Protein AF-A0A2R7Y9V5-F1 (afdb_monomer_lite)

Foldseek 3Di:
DDPVVVVVVVVVVVVVVLVVVVVVLVVVLVVLLVVLVVLQVVLVVCVVVVNPVSSVVSNVSSVVSCCCSPPVVVVVNVVD

Sequence (80 aa):
MTAGEVGDVGHAIASAIKDVVMSVIDFLVPIVNTVAISLILIGLLLIALRQEFYGIRLILGGGVSLIILHLVLPVVLSFL

Structure (mmCIF, N/CA/C/O backbone):
data_AF-A0A2R7Y9V5-F1
#
_entry.id   AF-A0A2R7Y9V5-F1
#
loop_
_atom_site.group_PDB
_atom_site.id
_atom_site.type_symbol
_atom_site.label_atom_id
_atom_site.label_alt_id
_atom_site.label_comp_id
_atom_site.label_asym_id
_atom_site.label_entity_id
_atom_site.label_seq_id
_atom_site.pdbx_PDB_ins_code
_atom_site.Cartn_x
_atom_site.Cartn_y
_atom_site.Cartn_z
_atom_site.occupancy
_atom_site.B_iso_or_equiv
_atom_site.auth_seq_id
_atom_site.auth_comp_id
_atom_site.auth_asym_id
_atom_site.auth_atom_id
_atom_site.pdbx_PDB_model_num
ATOM 1 N N . MET A 1 1 ? 28.625 6.260 -34.150 1.00 52.75 1 MET A N 1
ATOM 2 C CA . MET A 1 1 ? 27.497 6.218 -33.208 1.00 52.75 1 MET A CA 1
ATOM 3 C C . MET A 1 1 ? 26.595 7.391 -33.536 1.00 52.75 1 MET A C 1
ATOM 5 O O . MET A 1 1 ? 26.954 8.530 -33.254 1.00 52.75 1 MET A O 1
ATOM 9 N N . THR A 1 2 ? 25.539 7.143 -34.302 1.00 57.56 2 THR A N 1
ATOM 10 C CA . THR A 1 2 ? 24.615 8.206 -34.730 1.00 57.56 2 THR A CA 1
ATOM 11 C C . THR A 1 2 ? 23.642 8.518 -33.593 1.00 57.56 2 THR A C 1
ATOM 13 O O . THR A 1 2 ? 23.365 7.657 -32.761 1.00 57.56 2 THR A O 1
ATOM 16 N N . ALA A 1 3 ? 23.118 9.744 -33.533 1.00 62.34 3 ALA A N 1
ATOM 17 C CA . ALA A 1 3 ? 22.200 10.174 -32.471 1.00 62.34 3 ALA A CA 1
ATOM 18 C C . ALA A 1 3 ? 20.961 9.257 -32.308 1.00 62.34 3 ALA A C 1
ATOM 20 O O . ALA A 1 3 ? 20.393 9.195 -31.221 1.00 62.34 3 ALA A O 1
ATOM 21 N N . GLY A 1 4 ? 20.584 8.508 -33.354 1.00 62.81 4 GLY A N 1
ATOM 22 C CA . GLY A 1 4 ? 19.509 7.512 -33.314 1.00 62.81 4 GLY A CA 1
ATOM 23 C C . GLY A 1 4 ? 19.824 6.277 -32.461 1.00 62.81 4 GLY A C 1
ATOM 24 O O . GLY A 1 4 ? 18.955 5.824 -31.729 1.00 62.81 4 GLY A O 1
ATOM 25 N N . GLU A 1 5 ? 21.068 5.782 -32.467 1.00 62.62 5 GLU A N 1
ATOM 26 C CA . GLU A 1 5 ? 21.474 4.613 -31.662 1.00 62.62 5 GLU A CA 1
ATOM 27 C C . GLU A 1 5 ? 21.488 4.939 -30.160 1.00 62.62 5 GLU A C 1
ATOM 29 O O . GLU A 1 5 ? 21.131 4.107 -29.333 1.00 62.62 5 GLU A O 1
ATOM 34 N N . VAL A 1 6 ? 21.853 6.174 -29.792 1.00 64.75 6 VAL A N 1
ATOM 35 C CA . VAL A 1 6 ? 21.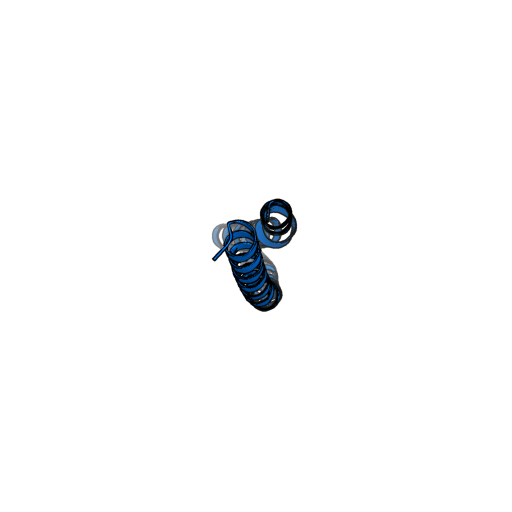826 6.637 -28.391 1.00 64.75 6 VAL A CA 1
ATOM 36 C C . VAL A 1 6 ? 20.385 6.801 -27.895 1.00 64.75 6 VAL A C 1
ATOM 38 O O . VAL A 1 6 ? 20.086 6.457 -26.751 1.00 64.75 6 VAL A O 1
ATOM 41 N N . GLY A 1 7 ? 19.484 7.285 -28.758 1.00 75.81 7 GLY A N 1
ATOM 42 C CA . GLY A 1 7 ? 18.054 7.367 -28.460 1.00 75.81 7 GLY A CA 1
ATOM 43 C C . GLY A 1 7 ? 17.424 5.993 -28.224 1.00 75.81 7 GLY A C 1
ATOM 44 O O . GLY A 1 7 ? 16.673 5.833 -27.264 1.00 75.81 7 GLY A O 1
ATOM 45 N N . ASP A 1 8 ? 17.775 5.002 -29.041 1.00 82.75 8 ASP A N 1
ATOM 46 C CA . ASP A 1 8 ? 17.232 3.639 -28.964 1.00 82.75 8 ASP A CA 1
ATOM 47 C C . ASP A 1 8 ? 17.712 2.889 -27.705 1.00 82.75 8 ASP A C 1
ATOM 49 O O . ASP A 1 8 ? 16.921 2.291 -26.974 1.00 82.75 8 ASP A O 1
ATOM 53 N N . VAL A 1 9 ? 18.997 3.037 -27.353 1.00 81.62 9 VAL A N 1
ATOM 54 C CA . VAL A 1 9 ? 19.558 2.510 -26.093 1.00 81.62 9 VAL A CA 1
ATOM 55 C C . VAL A 1 9 ? 18.894 3.163 -24.874 1.00 81.62 9 VAL A C 1
ATOM 57 O O . VAL A 1 9 ? 18.581 2.480 -23.898 1.00 81.62 9 VAL A O 1
ATOM 60 N N . GLY A 1 10 ? 18.633 4.473 -24.930 1.00 80.81 10 GLY A N 1
ATOM 61 C CA . GLY A 1 10 ? 17.924 5.191 -23.869 1.00 80.81 10 GLY A CA 1
ATOM 62 C C . GLY A 1 10 ? 16.496 4.679 -23.652 1.00 80.81 10 GLY A C 1
ATOM 63 O O . GLY A 1 10 ? 16.089 4.475 -22.507 1.00 80.81 10 GLY A O 1
ATOM 64 N N . HIS A 1 11 ? 15.760 4.403 -24.734 1.00 85.56 11 HIS A N 1
ATOM 65 C CA . HIS A 1 11 ? 14.411 3.832 -24.656 1.00 85.56 11 HIS A CA 1
ATOM 66 C C . HIS A 1 11 ? 14.424 2.399 -24.114 1.00 85.56 11 HIS A C 1
ATOM 68 O O . HIS A 1 11 ? 13.598 2.063 -23.265 1.00 85.56 11 HIS A O 1
ATOM 74 N N . ALA A 1 12 ? 15.389 1.577 -24.533 1.00 86.44 12 ALA A N 1
ATOM 75 C CA . ALA A 1 12 ? 15.533 0.210 -24.038 1.00 86.44 12 ALA A CA 1
ATOM 76 C C . ALA A 1 12 ? 15.805 0.166 -22.524 1.00 86.44 12 ALA A C 1
ATOM 78 O O . ALA A 1 12 ? 15.185 -0.616 -21.801 1.00 86.44 12 ALA A O 1
ATOM 79 N N . ILE A 1 13 ? 16.686 1.041 -22.023 1.00 87.75 13 ILE A N 1
ATOM 80 C CA . ILE A 1 13 ? 16.985 1.138 -20.586 1.00 87.75 13 ILE A CA 1
ATOM 81 C C . ILE A 1 13 ? 15.762 1.637 -19.807 1.00 87.75 13 ILE A C 1
ATOM 83 O O . ILE A 1 13 ? 15.421 1.058 -18.776 1.00 87.75 13 ILE A O 1
ATOM 87 N N . ALA A 1 14 ? 15.081 2.678 -20.295 1.00 88.06 14 ALA A N 1
ATOM 88 C CA . ALA A 1 14 ? 13.884 3.209 -19.643 1.00 88.06 14 ALA A CA 1
ATOM 89 C C . ALA A 1 14 ? 12.761 2.161 -19.555 1.00 88.06 14 ALA A C 1
ATOM 91 O O . ALA A 1 14 ? 12.140 2.016 -18.500 1.00 88.06 14 ALA A O 1
ATOM 92 N N . SER A 1 15 ? 12.553 1.384 -20.624 1.00 89.56 15 SER A N 1
ATOM 93 C CA . SER A 1 15 ? 11.587 0.280 -20.639 1.00 89.56 15 SER A CA 1
ATOM 94 C C . SER A 1 15 ? 11.951 -0.797 -19.619 1.00 89.56 15 SER A C 1
ATOM 96 O O . SER A 1 15 ? 11.106 -1.192 -18.822 1.00 89.56 15 SER A O 1
ATOM 98 N N . ALA A 1 16 ? 13.219 -1.217 -19.575 1.00 92.06 16 ALA A N 1
ATOM 99 C CA . ALA A 1 16 ? 13.668 -2.239 -18.632 1.00 92.06 16 ALA A CA 1
ATOM 100 C C . ALA A 1 16 ? 13.492 -1.800 -17.167 1.00 92.06 16 ALA A C 1
ATOM 102 O O . ALA A 1 16 ? 13.081 -2.593 -16.322 1.00 92.06 16 ALA A O 1
ATOM 103 N N . ILE A 1 17 ? 13.765 -0.527 -16.858 1.00 91.00 17 ILE A N 1
ATOM 104 C CA . ILE A 1 17 ? 13.545 0.024 -15.514 1.00 91.00 17 ILE A CA 1
ATOM 105 C C . ILE A 1 17 ? 12.052 0.011 -15.169 1.00 91.00 17 ILE A C 1
ATOM 107 O O . ILE A 1 17 ? 11.693 -0.395 -14.063 1.00 91.00 17 ILE A O 1
ATOM 111 N N . LYS A 1 18 ? 11.184 0.416 -16.104 1.00 90.81 18 LYS A N 1
ATOM 112 C CA . LYS A 1 18 ? 9.730 0.396 -15.909 1.00 90.81 18 LYS A CA 1
ATOM 113 C C . LYS A 1 18 ? 9.226 -1.014 -15.606 1.00 90.81 18 LYS A C 1
ATOM 115 O O . LYS A 1 18 ? 8.480 -1.182 -14.644 1.00 90.81 18 LYS A O 1
ATOM 120 N N . ASP A 1 19 ? 9.689 -2.018 -16.345 1.00 92.81 19 ASP A N 1
ATOM 121 C CA . ASP A 1 19 ? 9.291 -3.415 -16.136 1.00 92.81 19 ASP A CA 1
ATOM 122 C C . ASP A 1 19 ? 9.700 -3.930 -14.748 1.00 92.81 19 ASP A C 1
ATOM 124 O O . ASP A 1 19 ? 8.908 -4.578 -14.060 1.00 92.81 19 ASP A O 1
ATOM 128 N N . VAL A 1 20 ? 10.908 -3.586 -14.286 1.00 94.00 20 VAL A N 1
ATOM 129 C CA . VAL A 1 20 ? 11.365 -3.937 -12.931 1.00 94.00 20 VAL A CA 1
ATOM 130 C C . VAL A 1 20 ? 10.509 -3.251 -11.866 1.00 94.00 20 VAL A C 1
ATOM 132 O O . VAL A 1 20 ? 10.095 -3.899 -10.905 1.00 94.00 20 VAL A O 1
ATOM 135 N N . VAL A 1 21 ? 10.212 -1.957 -12.030 1.00 91.75 21 VAL A N 1
ATOM 136 C CA . VAL A 1 21 ? 9.366 -1.206 -11.088 1.00 91.75 21 VAL A CA 1
ATOM 137 C C . VAL A 1 21 ? 7.965 -1.812 -11.015 1.00 91.75 21 VAL A C 1
ATOM 139 O O . VAL A 1 21 ? 7.477 -2.069 -9.914 1.00 91.75 21 VAL A O 1
ATOM 142 N N . MET A 1 22 ? 7.349 -2.098 -12.164 1.00 93.38 22 MET A N 1
ATOM 143 C CA . MET A 1 22 ? 6.035 -2.741 -12.226 1.00 93.38 22 MET A CA 1
ATOM 144 C C . MET A 1 22 ? 6.059 -4.117 -11.557 1.00 93.38 22 MET A C 1
ATOM 146 O O . MET A 1 22 ? 5.210 -4.393 -10.715 1.00 93.38 22 MET A O 1
ATOM 150 N N . SER A 1 23 ? 7.087 -4.931 -11.814 1.00 95.06 23 SER A N 1
ATOM 151 C CA . SER A 1 23 ? 7.225 -6.248 -11.183 1.00 95.06 23 SER A CA 1
ATOM 152 C C . SER A 1 23 ? 7.323 -6.174 -9.656 1.00 95.06 23 SER A C 1
ATOM 154 O O . SER A 1 23 ? 6.738 -7.011 -8.965 1.00 95.06 23 SER A O 1
ATOM 156 N N . VAL A 1 24 ? 8.060 -5.199 -9.115 1.00 93.94 24 VAL A N 1
ATOM 157 C CA . VAL A 1 24 ? 8.175 -5.013 -7.660 1.00 93.94 24 VAL A CA 1
ATOM 158 C C . VAL A 1 24 ? 6.837 -4.581 -7.068 1.00 93.94 24 VAL A C 1
ATOM 160 O O . VAL A 1 24 ? 6.441 -5.070 -6.009 1.00 93.94 24 VAL A O 1
ATOM 163 N N . ILE A 1 25 ? 6.133 -3.680 -7.749 1.00 92.75 25 ILE A N 1
ATOM 164 C CA . ILE A 1 25 ? 4.828 -3.195 -7.312 1.00 92.75 25 ILE A CA 1
ATOM 165 C C . ILE A 1 25 ? 3.797 -4.323 -7.325 1.00 92.75 25 ILE A C 1
ATOM 167 O O . ILE A 1 25 ? 3.136 -4.536 -6.309 1.00 92.75 25 ILE A O 1
ATOM 171 N N . ASP A 1 26 ? 3.708 -5.086 -8.411 1.00 93.69 26 ASP A N 1
ATOM 172 C CA . ASP A 1 26 ? 2.767 -6.202 -8.548 1.00 93.69 26 ASP A CA 1
ATOM 173 C C . ASP A 1 26 ? 2.992 -7.277 -7.476 1.00 93.69 26 ASP A C 1
ATOM 175 O O . ASP A 1 26 ? 2.045 -7.906 -7.002 1.00 93.69 26 ASP A O 1
ATOM 179 N N . PHE A 1 27 ? 4.239 -7.446 -7.031 1.00 94.75 27 PHE A N 1
ATOM 180 C CA . PHE A 1 27 ? 4.572 -8.311 -5.905 1.00 94.75 27 PHE A CA 1
ATOM 181 C C . PHE A 1 27 ? 4.178 -7.709 -4.544 1.00 94.75 27 PHE A C 1
ATOM 183 O O . PHE A 1 27 ? 3.665 -8.414 -3.672 1.00 94.75 27 PHE A O 1
ATOM 190 N N . LEU A 1 28 ? 4.414 -6.410 -4.335 1.00 93.75 28 LEU A N 1
ATOM 191 C CA . L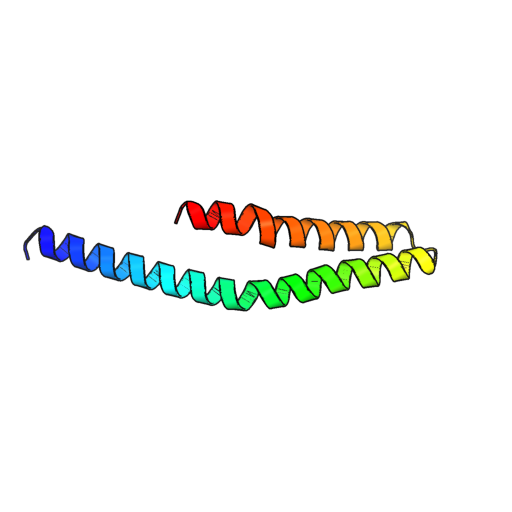EU A 1 28 ? 4.222 -5.761 -3.037 1.00 93.75 28 LEU A CA 1
ATOM 192 C C . LEU A 1 28 ? 2.749 -5.450 -2.731 1.00 93.75 28 LEU A C 1
ATOM 194 O O . LEU A 1 28 ? 2.312 -5.604 -1.587 1.00 93.75 28 LEU A O 1
ATOM 198 N N . VAL A 1 29 ? 1.974 -5.033 -3.735 1.00 94.44 29 VAL A N 1
ATOM 199 C CA . VAL A 1 29 ? 0.554 -4.666 -3.602 1.00 94.44 29 VAL A CA 1
ATOM 200 C C . VAL A 1 29 ? -0.278 -5.731 -2.874 1.00 94.44 29 VAL A C 1
ATOM 202 O O . VAL A 1 29 ? -0.930 -5.369 -1.891 1.00 94.44 29 VAL A O 1
ATOM 205 N N . PRO A 1 30 ? -0.269 -7.027 -3.251 1.00 95.81 30 PRO A N 1
ATOM 206 C CA . PRO A 1 30 ? -1.088 -8.032 -2.569 1.00 95.81 30 PRO A CA 1
ATOM 207 C C . PRO A 1 30 ? -0.689 -8.234 -1.099 1.00 95.81 30 PRO A C 1
ATOM 209 O O . PRO A 1 30 ? -1.557 -8.455 -0.247 1.00 95.81 30 PRO A O 1
ATOM 212 N N . ILE A 1 31 ? 0.602 -8.107 -0.775 1.00 96.25 31 ILE A N 1
ATOM 213 C CA . ILE A 1 31 ? 1.108 -8.219 0.600 1.00 96.25 31 ILE A CA 1
ATOM 214 C C . ILE A 1 31 ? 0.564 -7.068 1.445 1.00 96.25 31 ILE A C 1
ATOM 216 O O . ILE A 1 31 ? -0.047 -7.294 2.492 1.00 96.25 31 ILE A 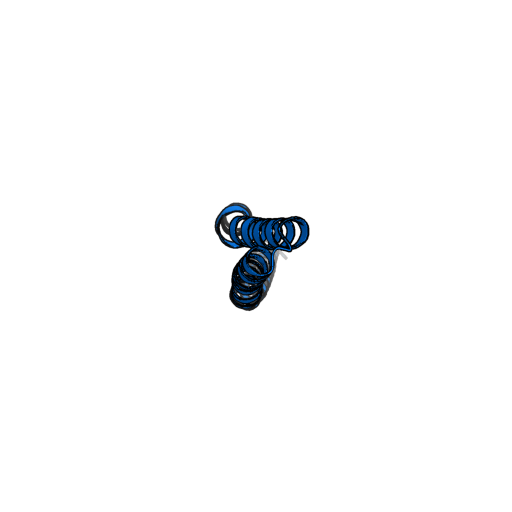O 1
ATOM 220 N N . VAL A 1 32 ? 0.737 -5.830 0.974 1.00 95.75 32 VAL A N 1
ATOM 221 C CA . VAL A 1 32 ? 0.282 -4.644 1.711 1.00 95.75 32 VAL A CA 1
ATOM 222 C C . VAL A 1 32 ? -1.245 -4.625 1.804 1.00 95.75 32 VAL A C 1
ATOM 224 O O . VAL A 1 32 ? -1.774 -4.282 2.858 1.00 95.75 32 VAL A O 1
ATOM 227 N N . ASN A 1 33 ? -1.961 -5.083 0.773 1.00 96.50 33 ASN A N 1
ATOM 228 C CA . ASN A 1 33 ? -3.419 -5.204 0.802 1.00 96.50 33 ASN A CA 1
ATOM 229 C C . ASN A 1 33 ? -3.888 -6.167 1.907 1.00 96.50 33 ASN A C 1
ATOM 231 O O . ASN A 1 33 ? -4.769 -5.839 2.703 1.00 96.50 33 ASN A O 1
ATOM 235 N N . THR A 1 34 ? -3.236 -7.326 2.023 1.00 97.06 34 THR A N 1
ATOM 236 C CA . THR A 1 34 ? -3.537 -8.314 3.073 1.00 97.06 34 THR A CA 1
ATOM 237 C C . THR A 1 34 ? -3.288 -7.741 4.469 1.00 97.06 34 THR A C 1
ATOM 239 O O . THR A 1 34 ? -4.112 -7.906 5.375 1.00 97.06 34 THR A O 1
ATOM 242 N N . VAL A 1 35 ? -2.178 -7.020 4.648 1.00 96.69 35 VAL A N 1
ATOM 243 C CA . VAL A 1 35 ? -1.863 -6.343 5.914 1.00 96.69 35 VAL A CA 1
ATOM 244 C C . VAL A 1 35 ? -2.897 -5.260 6.222 1.00 96.69 35 VAL A C 1
ATOM 246 O O . VAL A 1 35 ? -3.412 -5.221 7.335 1.00 96.69 35 VAL A O 1
ATOM 249 N N . ALA A 1 36 ? -3.260 -4.422 5.252 1.00 96.62 36 ALA A N 1
ATOM 250 C CA . ALA A 1 36 ? -4.219 -3.338 5.441 1.00 96.62 36 ALA A CA 1
ATOM 251 C C . ALA A 1 36 ? -5.610 -3.850 5.852 1.00 96.62 36 ALA A C 1
ATOM 253 O O . ALA A 1 36 ? -6.209 -3.322 6.791 1.00 96.62 36 ALA A O 1
ATOM 254 N N . ILE A 1 37 ? -6.085 -4.929 5.223 1.00 96.88 37 ILE A N 1
ATOM 255 C CA . ILE A 1 37 ? -7.331 -5.605 5.614 1.00 96.88 37 ILE A CA 1
ATOM 256 C C . ILE A 1 37 ? -7.211 -6.163 7.038 1.00 96.88 37 ILE A C 1
ATOM 258 O O . ILE A 1 37 ? -8.115 -5.979 7.855 1.00 96.88 37 ILE A O 1
ATOM 262 N N . SER A 1 38 ? -6.077 -6.786 7.368 1.00 97.38 38 SER A N 1
ATOM 263 C CA . SER A 1 38 ? -5.828 -7.324 8.711 1.00 97.38 38 SER A CA 1
ATOM 264 C C . SER A 1 38 ? -5.853 -6.229 9.782 1.00 97.38 38 SER A C 1
ATOM 266 O O . SER A 1 38 ? -6.439 -6.431 10.843 1.00 97.38 38 SER A O 1
ATOM 268 N N . LEU A 1 39 ? -5.296 -5.045 9.503 1.00 96.75 39 LEU A N 1
ATOM 269 C CA . LEU A 1 39 ? -5.340 -3.892 10.413 1.00 96.75 39 LEU A CA 1
ATOM 270 C C . LEU A 1 39 ? -6.778 -3.432 10.687 1.00 96.75 39 LEU A C 1
ATOM 272 O O . LEU A 1 39 ? -7.103 -3.103 11.827 1.00 96.75 39 LEU A O 1
ATOM 276 N N . ILE A 1 40 ? -7.651 -3.452 9.675 1.00 96.75 40 ILE A N 1
ATOM 277 C CA . ILE A 1 40 ? -9.069 -3.101 9.839 1.00 96.75 40 ILE A CA 1
ATOM 278 C C . ILE A 1 40 ? -9.784 -4.144 10.701 1.00 96.75 40 ILE A C 1
ATOM 280 O O . ILE A 1 40 ? -10.494 -3.778 11.637 1.00 96.75 40 ILE A O 1
ATOM 284 N N . LEU A 1 41 ? -9.569 -5.435 10.432 1.00 96.81 41 LEU A N 1
ATOM 285 C CA . LEU A 1 41 ? -10.182 -6.522 11.202 1.00 96.81 41 LEU A CA 1
ATOM 286 C C . LEU A 1 41 ? -9.732 -6.511 12.668 1.00 96.81 41 LEU A C 1
ATOM 288 O O . LEU A 1 41 ? -10.562 -6.603 13.574 1.00 96.81 41 LEU A O 1
ATOM 292 N N . ILE A 1 42 ? -8.430 -6.339 12.911 1.00 96.38 42 ILE A N 1
ATOM 293 C CA . ILE A 1 42 ? -7.874 -6.220 14.264 1.00 96.38 42 ILE A CA 1
ATOM 294 C C . ILE A 1 42 ? -8.400 -4.950 14.937 1.00 96.38 42 ILE A C 1
ATOM 296 O O . ILE A 1 42 ? -8.795 -4.989 16.099 1.00 96.38 42 ILE A O 1
ATOM 300 N N . GLY A 1 43 ? -8.461 -3.829 14.218 1.00 95.56 43 GLY A N 1
ATOM 301 C CA . GLY A 1 43 ? -9.008 -2.586 14.748 1.00 95.56 43 GLY A CA 1
ATOM 302 C C . GLY A 1 43 ? -10.471 -2.725 15.179 1.00 95.56 43 GLY A C 1
ATOM 303 O O . GLY A 1 43 ? -10.830 -2.274 16.267 1.00 95.56 43 GLY A O 1
ATOM 304 N N . LEU A 1 44 ? -11.293 -3.430 14.396 1.00 95.88 44 LEU A N 1
ATOM 305 C CA . LEU A 1 44 ? -12.684 -3.730 14.744 1.00 95.88 44 LEU A CA 1
ATOM 306 C C . LEU A 1 44 ? -12.779 -4.608 16.004 1.00 95.88 44 LEU A C 1
ATOM 308 O O . LEU A 1 44 ? -13.600 -4.344 16.884 1.00 95.88 44 LEU A O 1
ATOM 312 N N . LEU A 1 45 ? -11.902 -5.610 16.126 1.00 96.19 45 LEU A N 1
ATOM 313 C CA . LEU A 1 45 ? -11.811 -6.461 17.314 1.00 96.19 45 LEU A CA 1
ATOM 314 C C . LEU A 1 45 ? -11.458 -5.651 18.574 1.00 96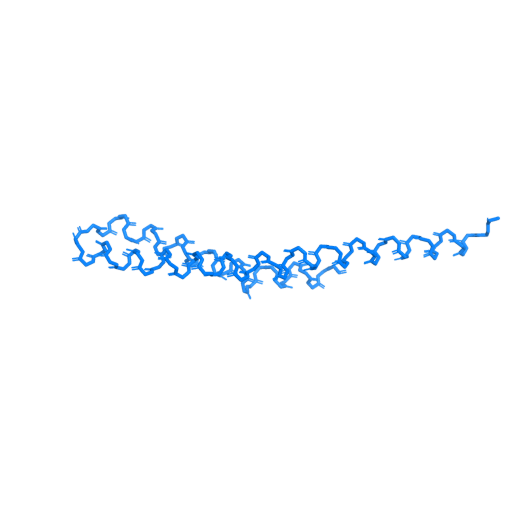.19 45 LEU A C 1
ATOM 316 O O . LEU A 1 45 ? -12.056 -5.861 19.628 1.00 96.19 45 LEU A O 1
ATOM 320 N N . LEU A 1 46 ? -10.528 -4.698 18.473 1.00 95.06 46 LEU A N 1
ATOM 321 C CA . LEU A 1 46 ? -10.160 -3.830 19.597 1.00 95.06 46 LEU A CA 1
ATOM 322 C C . LEU A 1 46 ? -11.313 -2.917 20.029 1.00 95.06 46 LEU A C 1
ATOM 324 O O .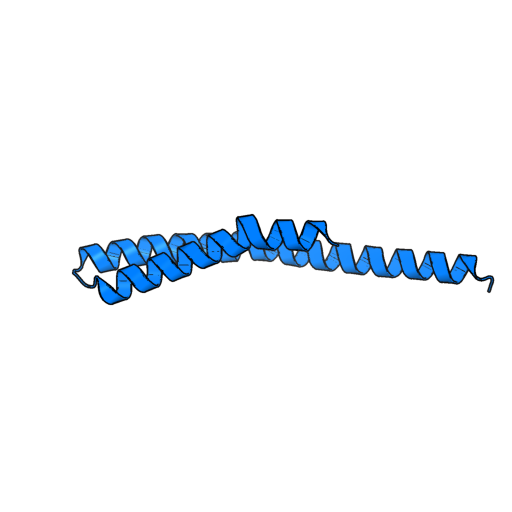 LEU A 1 46 ? -11.515 -2.726 21.229 1.00 95.06 46 LEU A O 1
ATOM 328 N N . ILE A 1 47 ? -12.106 -2.401 19.083 1.00 94.44 47 ILE A N 1
ATOM 329 C CA . ILE A 1 47 ? -13.322 -1.636 19.406 1.00 94.44 47 ILE A CA 1
ATOM 330 C C . ILE A 1 47 ? -14.303 -2.513 20.194 1.00 94.44 47 ILE A C 1
ATOM 332 O O . ILE A 1 47 ? -14.805 -2.080 21.231 1.00 94.44 47 ILE A O 1
ATOM 336 N N . ALA A 1 48 ? -14.522 -3.762 19.768 1.00 94.00 48 ALA A N 1
ATOM 337 C CA . ALA A 1 48 ? -15.383 -4.703 20.490 1.00 94.00 48 ALA A CA 1
ATOM 338 C C . ALA A 1 48 ? -14.882 -4.985 21.921 1.00 94.00 48 ALA A C 1
ATOM 340 O O . ALA A 1 48 ? -15.684 -5.156 22.840 1.00 94.00 48 ALA A O 1
ATOM 341 N N . LEU A 1 49 ? -13.562 -4.948 22.136 1.00 95.44 49 LEU A N 1
ATOM 342 C CA . LEU A 1 49 ? -12.928 -5.070 23.452 1.00 95.44 49 LEU A CA 1
ATOM 343 C C . LEU A 1 49 ? -12.924 -3.753 24.262 1.00 95.44 49 LEU A C 1
ATOM 345 O O . LEU A 1 49 ? -12.188 -3.628 25.240 1.00 95.44 49 LEU A O 1
ATOM 349 N N . ARG A 1 50 ? -13.733 -2.757 23.869 1.00 95.38 50 ARG A N 1
ATOM 350 C CA . ARG A 1 50 ? -13.799 -1.403 24.457 1.00 95.38 50 ARG A CA 1
ATOM 351 C C . ARG A 1 50 ? -12.491 -0.602 24.383 1.00 95.38 50 ARG A C 1
ATOM 353 O O . ARG A 1 50 ? -12.319 0.369 25.116 1.00 95.38 50 ARG A O 1
ATOM 360 N N . GLN A 1 51 ? -11.577 -0.956 23.482 1.00 94.25 51 GLN A N 1
ATOM 361 C CA . GLN A 1 51 ? -10.356 -0.193 23.199 1.00 94.25 51 GLN A CA 1
ATOM 362 C C . GLN A 1 51 ? -10.538 0.699 21.965 1.00 94.25 51 GLN A C 1
ATOM 364 O O . GLN A 1 51 ? -9.800 0.610 20.980 1.00 94.25 51 GLN A O 1
ATOM 369 N N . GLU A 1 52 ? -11.531 1.584 22.026 1.00 91.06 52 GLU A N 1
ATOM 370 C CA . GLU A 1 52 ? -11.988 2.395 20.890 1.00 91.06 52 GLU A CA 1
ATOM 371 C C . GLU A 1 52 ? -10.870 3.260 20.291 1.00 91.06 52 GLU A C 1
ATOM 373 O O . GLU A 1 52 ? -10.701 3.308 19.074 1.00 91.06 52 GLU A O 1
ATOM 378 N N . PHE A 1 53 ? -10.041 3.881 21.139 1.00 90.94 53 PHE A N 1
ATOM 379 C CA . PHE A 1 53 ? -8.964 4.765 20.686 1.00 90.94 53 PHE A CA 1
ATOM 380 C C . PHE A 1 53 ? -7.911 4.042 19.830 1.00 90.94 53 PHE A C 1
ATOM 382 O O . PHE A 1 53 ? -7.494 4.547 18.786 1.00 90.94 53 PHE A O 1
ATOM 389 N N . TYR A 1 54 ? -7.482 2.847 20.246 1.00 91.88 54 TYR A N 1
ATOM 390 C CA . TYR A 1 54 ? -6.507 2.058 19.486 1.00 91.88 54 TYR A CA 1
ATOM 391 C C . TYR A 1 54 ? -7.141 1.410 18.257 1.00 91.88 54 TYR A C 1
ATOM 393 O O . TYR A 1 54 ? -6.528 1.410 17.189 1.00 91.88 54 TYR A O 1
ATOM 401 N N . GLY A 1 55 ? -8.378 0.922 18.385 1.00 92.62 55 GLY A N 1
ATOM 402 C CA . GLY A 1 55 ? -9.110 0.304 17.286 1.00 92.62 55 GLY A CA 1
ATOM 403 C C . GLY A 1 55 ? -9.362 1.263 16.122 1.00 92.62 55 GLY A C 1
ATOM 404 O O . GLY A 1 55 ? -9.059 0.926 14.979 1.00 92.62 55 GLY A O 1
ATOM 405 N N . ILE A 1 56 ? -9.800 2.496 16.401 1.00 94.31 56 ILE A N 1
ATOM 406 C CA . ILE A 1 56 ? -10.019 3.519 15.365 1.00 94.31 56 ILE A CA 1
ATOM 407 C C . ILE A 1 56 ? -8.706 3.884 14.662 1.00 94.31 56 ILE A C 1
ATOM 409 O O . ILE A 1 56 ? -8.679 3.968 13.435 1.00 94.31 56 ILE A O 1
ATOM 413 N N . ARG A 1 57 ? -7.598 4.056 15.399 1.00 94.88 57 ARG A N 1
ATOM 414 C CA . ARG A 1 57 ? -6.285 4.344 14.787 1.00 94.88 57 ARG A CA 1
ATOM 415 C C . ARG A 1 57 ? -5.833 3.227 13.847 1.00 94.88 57 ARG A C 1
ATOM 417 O O . ARG A 1 57 ? -5.288 3.517 12.786 1.00 94.88 57 ARG A O 1
ATOM 424 N N . LEU A 1 58 ? -6.081 1.974 14.221 1.00 95.19 58 LEU A N 1
ATOM 425 C CA . LEU A 1 58 ? -5.784 0.801 13.400 1.00 95.19 58 LEU A CA 1
ATOM 426 C C . LEU A 1 58 ? -6.629 0.757 12.122 1.00 95.19 58 LEU A C 1
ATOM 428 O O . LEU A 1 58 ? -6.075 0.587 11.035 1.00 95.19 58 LEU A O 1
ATOM 432 N N . ILE A 1 59 ? -7.939 0.993 12.235 1.00 96.12 59 ILE A N 1
ATOM 433 C CA . ILE A 1 59 ? -8.849 1.052 11.081 1.00 96.12 59 ILE A CA 1
ATOM 434 C C . ILE A 1 59 ? -8.458 2.193 10.140 1.00 96.12 59 ILE A C 1
ATOM 436 O O . ILE A 1 59 ? -8.391 1.984 8.932 1.00 96.12 59 ILE A O 1
ATOM 440 N N . LEU A 1 60 ? -8.155 3.381 10.673 1.00 96.56 60 LEU A N 1
ATOM 441 C CA . LEU A 1 60 ? -7.703 4.516 9.867 1.00 96.56 60 LEU A CA 1
ATOM 442 C C . LEU A 1 60 ? -6.382 4.209 9.155 1.00 96.56 60 LEU A C 1
ATOM 444 O O . LEU A 1 60 ? -6.258 4.503 7.971 1.00 96.56 60 LEU A O 1
ATOM 448 N N . GLY A 1 61 ? -5.421 3.575 9.833 1.00 95.19 61 GLY A N 1
ATOM 449 C CA . GLY A 1 61 ? -4.158 3.156 9.218 1.00 95.19 61 GLY A CA 1
ATOM 450 C C . GLY A 1 61 ? -4.359 2.165 8.067 1.00 95.19 61 GLY A C 1
ATOM 451 O O . GLY A 1 61 ? -3.812 2.364 6.981 1.00 95.19 61 GLY A O 1
ATOM 452 N N . GLY A 1 62 ? -5.196 1.143 8.272 1.00 94.62 62 GLY A N 1
ATOM 453 C CA . GLY A 1 62 ? -5.566 0.195 7.218 1.00 94.62 62 GLY A CA 1
ATOM 454 C C . GLY A 1 62 ? -6.313 0.869 6.062 1.00 94.62 62 GLY A C 1
ATOM 455 O O . GLY A 1 62 ? -5.958 0.675 4.903 1.00 94.62 62 GLY A O 1
ATOM 456 N N . GLY A 1 63 ? -7.281 1.738 6.363 1.00 95.56 63 GLY A N 1
ATOM 457 C CA . GLY A 1 63 ? -8.044 2.487 5.363 1.00 95.56 63 GLY A CA 1
ATOM 458 C C . GLY A 1 63 ? -7.171 3.412 4.512 1.00 95.56 63 GLY A C 1
ATOM 459 O O . GLY A 1 63 ? -7.264 3.386 3.287 1.00 95.56 63 GLY A O 1
ATOM 460 N N . VAL A 1 64 ? -6.269 4.177 5.134 1.00 96.88 64 VAL A N 1
ATOM 461 C CA . VAL A 1 64 ? -5.308 5.032 4.417 1.00 96.88 64 VAL A CA 1
ATOM 462 C C . VAL A 1 64 ? -4.398 4.193 3.520 1.00 96.88 64 VAL A C 1
ATOM 464 O O . VAL A 1 64 ? -4.172 4.562 2.369 1.00 96.88 64 VAL A O 1
ATOM 467 N N . SER A 1 65 ? -3.920 3.043 4.001 1.00 95.25 65 SER A N 1
ATOM 468 C CA . SER A 1 65 ? -3.099 2.134 3.195 1.00 95.25 65 SER A CA 1
ATOM 469 C C . SER A 1 65 ? -3.853 1.611 1.965 1.00 95.25 65 SER A C 1
ATOM 471 O O . SER A 1 65 ? -3.308 1.645 0.861 1.00 95.25 65 SER A O 1
ATOM 473 N N . LEU A 1 66 ? -5.127 1.227 2.113 1.00 95.56 66 LEU A N 1
ATOM 474 C CA . LEU A 1 66 ? -5.964 0.801 0.985 1.00 95.56 66 LEU A CA 1
ATOM 475 C C . LEU A 1 66 ? -6.189 1.920 -0.035 1.00 95.56 66 LEU A C 1
ATOM 477 O O . LEU A 1 66 ? -6.109 1.654 -1.235 1.00 95.56 66 LEU A O 1
ATOM 481 N N . ILE A 1 67 ? -6.422 3.156 0.423 1.00 96.19 67 ILE A N 1
ATOM 482 C CA . ILE A 1 67 ? -6.560 4.327 -0.457 1.00 96.19 67 ILE A CA 1
ATOM 483 C C . ILE A 1 67 ? -5.270 4.541 -1.250 1.00 96.19 67 ILE A C 1
ATOM 485 O O . ILE A 1 67 ? -5.315 4.740 -2.461 1.00 96.19 67 ILE A O 1
ATOM 489 N N . ILE A 1 68 ? -4.108 4.462 -0.600 1.00 94.75 68 ILE A N 1
ATOM 490 C CA . ILE A 1 68 ? -2.828 4.627 -1.294 1.00 94.75 68 ILE A CA 1
ATOM 491 C C . ILE A 1 68 ? -2.655 3.553 -2.374 1.00 94.75 68 ILE A C 1
ATOM 493 O O . ILE A 1 68 ? -2.338 3.891 -3.511 1.00 94.75 68 ILE A O 1
ATOM 497 N N . LEU A 1 69 ? -2.912 2.282 -2.057 1.00 93.94 69 LEU A N 1
ATOM 498 C CA . LEU A 1 69 ? -2.721 1.178 -3.004 1.00 93.94 69 LEU A CA 1
ATOM 499 C C . LEU A 1 69 ? -3.694 1.202 -4.189 1.00 93.94 69 LEU A C 1
ATOM 501 O O . LEU A 1 69 ? -3.289 0.891 -5.303 1.00 93.94 69 LEU A O 1
ATOM 505 N N . HIS A 1 70 ? -4.962 1.551 -3.962 1.00 92.81 70 HIS A N 1
ATOM 506 C CA . HIS A 1 70 ? -6.006 1.428 -4.989 1.00 92.81 70 HIS A CA 1
ATOM 507 C C . HIS A 1 70 ? -6.337 2.746 -5.695 1.00 92.81 70 HIS A C 1
ATOM 509 O O . HIS A 1 70 ? -6.998 2.721 -6.730 1.00 92.81 70 HIS A O 1
ATOM 515 N N . LEU A 1 71 ? -5.896 3.889 -5.160 1.00 93.06 71 LEU A N 1
ATOM 516 C CA . LEU A 1 71 ? -6.129 5.205 -5.757 1.00 93.06 71 LEU A CA 1
ATOM 517 C C . LEU A 1 71 ? -4.820 5.910 -6.110 1.00 93.06 71 LEU A C 1
ATOM 519 O O . LEU A 1 71 ? -4.626 6.299 -7.255 1.00 93.06 71 LEU A O 1
ATOM 523 N N . VAL A 1 72 ? -3.908 6.076 -5.149 1.00 92.25 72 VAL A N 1
ATOM 524 C CA . VAL A 1 72 ? -2.698 6.891 -5.365 1.00 92.25 72 VAL A CA 1
ATOM 525 C C . VAL A 1 72 ? -1.703 6.180 -6.278 1.00 92.25 72 VAL A C 1
ATOM 527 O O . VAL A 1 72 ? -1.229 6.769 -7.243 1.00 92.25 72 VAL A O 1
ATOM 530 N N . LEU A 1 73 ? -1.411 4.911 -6.002 1.00 91.00 73 LEU A N 1
ATOM 531 C CA . LEU A 1 73 ? -0.467 4.101 -6.764 1.00 91.00 73 LEU A CA 1
ATOM 532 C C . LEU A 1 73 ? -0.826 4.015 -8.264 1.00 91.00 73 LEU A C 1
ATOM 534 O O . LEU A 1 73 ? 0.034 4.370 -9.067 1.00 91.00 73 LEU A O 1
ATOM 538 N N . PRO A 1 74 ? -2.054 3.642 -8.689 1.00 90.44 74 PRO A N 1
ATOM 539 C CA . PRO A 1 74 ? -2.386 3.604 -10.115 1.00 90.44 74 PRO A CA 1
ATOM 540 C C . PRO A 1 74 ? -2.332 4.986 -10.773 1.00 90.44 74 PRO A C 1
ATOM 542 O O . PRO A 1 74 ? -1.913 5.095 -11.922 1.00 90.44 74 PRO A O 1
ATOM 545 N N . VAL A 1 75 ? -2.692 6.054 -10.049 1.00 93.69 75 VAL A N 1
ATOM 546 C CA . VAL A 1 75 ? -2.550 7.428 -10.553 1.00 93.69 75 VAL A CA 1
ATOM 547 C C . VAL A 1 75 ? -1.079 7.765 -10.789 1.00 93.69 75 VAL A C 1
ATOM 549 O O . VAL A 1 75 ? -0.739 8.261 -11.858 1.00 93.69 75 VAL A O 1
ATOM 552 N N . VAL A 1 76 ? -0.188 7.450 -9.848 1.00 89.88 76 VAL A N 1
ATOM 553 C CA . VAL A 1 76 ? 1.257 7.675 -10.016 1.00 89.88 76 VAL A CA 1
ATOM 554 C C . VAL A 1 76 ? 1.809 6.856 -11.185 1.00 89.88 76 VAL A C 1
ATOM 556 O O . VAL A 1 76 ? 2.553 7.393 -12.001 1.00 89.88 76 VAL A O 1
ATOM 559 N N . LEU A 1 77 ? 1.408 5.588 -11.309 1.00 87.75 77 LEU A N 1
ATOM 560 C CA . LEU A 1 77 ? 1.852 4.718 -12.402 1.00 87.75 77 LEU A CA 1
ATOM 561 C C . LEU A 1 77 ? 1.320 5.150 -13.767 1.00 87.75 77 LEU A C 1
ATOM 563 O O . LEU A 1 77 ? 1.966 4.872 -14.768 1.00 87.75 77 LEU A O 1
ATOM 567 N N . SER A 1 78 ? 0.194 5.867 -13.825 1.00 86.44 78 SER A N 1
ATOM 568 C CA . SER A 1 78 ? -0.324 6.418 -15.085 1.00 86.44 78 SER A CA 1
ATOM 569 C C . SER A 1 78 ? 0.563 7.515 -15.689 1.00 86.44 78 SER A C 1
ATOM 571 O O . SER A 1 78 ? 0.458 7.796 -16.881 1.00 86.44 78 SER A O 1
ATOM 573 N N . PHE A 1 79 ? 1.441 8.124 -14.884 1.00 85.44 79 PHE A N 1
ATOM 574 C CA . PHE A 1 79 ? 2.403 9.132 -15.336 1.00 85.44 79 PHE A CA 1
ATOM 575 C C . PHE A 1 79 ? 3.758 8.541 -15.756 1.00 85.44 79 PHE A C 1
ATOM 577 O O . PHE A 1 79 ? 4.608 9.292 -16.239 1.00 85.44 79 PHE A O 1
ATOM 584 N N . LEU A 1 80 ? 3.968 7.234 -15.554 1.00 76.31 80 LEU A N 1
ATOM 585 C CA . LEU A 1 80 ? 5.172 6.493 -15.942 1.00 76.31 80 LEU A CA 1
ATOM 586 C C . LEU A 1 80 ? 4.938 5.741 -17.255 1.00 76.31 80 LEU A C 1
ATOM 588 O O . LEU A 1 80 ? 5.887 5.582 -18.054 1.00 76.31 80 LEU A O 1
#

Organism: NCBI:txid1980982

Radius of gyration: 20.05 Å; chains: 1; bounding box: 43×18×59 Å

pLDDT: mean 90.22, std 9.64, range [52.75, 97.38]

Secondary structure (DSSP, 8-state):
--HHHHHHHHHHHHHHHHHHHHHHHHHHHHHHHHHHHHHHHH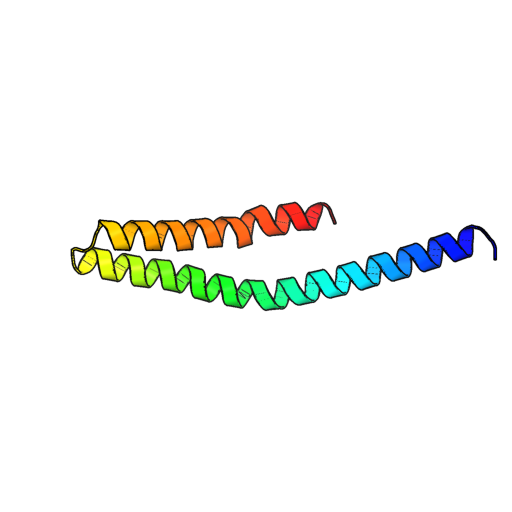HHHHHHTT-HHHHHHHHHHHHHHHHIIIIIHHHHHHT-